Protein AF-A0A6V8KAL8-F1 (afdb_monomer)

Structure (mmCIF, N/CA/C/O backbone):
data_AF-A0A6V8KAL8-F1
#
_entry.id   AF-A0A6V8KAL8-F1
#
loop_
_atom_site.group_PDB
_atom_site.id
_atom_site.type_symbol
_atom_site.label_atom_id
_atom_site.label_alt_id
_atom_site.label_comp_id
_atom_site.label_asym_id
_atom_site.label_entity_id
_atom_site.label_seq_id
_atom_site.pdbx_PDB_ins_code
_atom_site.Cartn_x
_atom_site.Cartn_y
_atom_site.Cartn_z
_atom_site.occupancy
_atom_site.B_iso_or_equiv
_atom_site.auth_seq_id
_atom_site.auth_comp_id
_atom_site.auth_asym_id
_atom_site.auth_atom_id
_atom_site.pdbx_PDB_model_num
ATOM 1 N N . MET A 1 1 ? -7.863 12.632 -24.998 1.00 48.91 1 MET A N 1
ATOM 2 C CA . MET A 1 1 ? -6.462 12.377 -24.597 1.00 48.91 1 MET A CA 1
ATOM 3 C C . MET A 1 1 ? -6.395 11.087 -23.768 1.00 48.91 1 MET A C 1
ATOM 5 O O . MET A 1 1 ? -6.259 11.188 -22.566 1.00 48.91 1 MET A O 1
ATOM 9 N N . ASN A 1 2 ? -6.619 9.898 -24.366 1.00 53.47 2 ASN A N 1
ATOM 10 C CA . ASN A 1 2 ? -6.481 8.571 -23.707 1.00 53.47 2 ASN A CA 1
ATOM 11 C C . ASN A 1 2 ? -6.570 7.396 -24.720 1.00 53.47 2 ASN A C 1
ATOM 13 O O . ASN A 1 2 ? -7.268 6.405 -24.504 1.00 53.47 2 ASN A O 1
ATOM 17 N N . SER A 1 3 ? -5.873 7.502 -25.853 1.00 55.34 3 SER A N 1
ATOM 18 C CA . SER A 1 3 ? -5.847 6.493 -26.930 1.00 55.34 3 SER A CA 1
ATOM 19 C C . SER A 1 3 ? -4.654 5.526 -26.834 1.00 55.34 3 SER A C 1
ATOM 21 O O . SER A 1 3 ? -4.089 5.128 -27.846 1.00 55.34 3 SER A O 1
ATOM 23 N N . VAL A 1 4 ? -4.253 5.144 -25.619 1.00 58.94 4 VAL A N 1
ATOM 24 C CA . VAL A 1 4 ? -3.188 4.155 -25.367 1.00 58.94 4 VAL A CA 1
ATOM 25 C C . VAL A 1 4 ? -3.748 3.090 -24.416 1.00 58.94 4 VAL A C 1
ATOM 27 O O . VAL A 1 4 ? -4.600 3.411 -23.583 1.00 58.94 4 VAL A O 1
ATOM 30 N N . GLY A 1 5 ? -3.347 1.827 -24.603 1.00 67.31 5 GLY A N 1
ATOM 31 C CA . GLY A 1 5 ? -3.865 0.654 -23.885 1.00 67.31 5 GLY A CA 1
ATOM 32 C C . GLY A 1 5 ? -3.824 0.762 -22.349 1.00 67.31 5 GLY A C 1
ATOM 33 O O . GLY A 1 5 ? -3.204 1.673 -21.802 1.00 67.31 5 GLY A O 1
ATOM 34 N N . PRO A 1 6 ? -4.492 -0.159 -21.631 1.00 79.88 6 PRO A N 1
ATOM 35 C CA . PRO A 1 6 ? -4.749 -0.036 -20.191 1.00 79.88 6 PRO A CA 1
ATOM 36 C C . PRO A 1 6 ? -3.492 0.040 -19.309 1.00 79.88 6 PRO A C 1
ATOM 38 O O . PRO A 1 6 ? -3.531 0.654 -18.243 1.00 79.88 6 PRO A O 1
ATOM 41 N N . ALA A 1 7 ? -2.382 -0.539 -19.771 1.00 89.50 7 ALA A N 1
ATOM 42 C CA . ALA A 1 7 ? -1.064 -0.458 -19.157 1.00 89.50 7 ALA A CA 1
ATOM 43 C C . ALA A 1 7 ? -0.018 -0.150 -20.236 1.00 89.50 7 ALA A C 1
ATOM 45 O O . ALA A 1 7 ? -0.059 -0.728 -21.325 1.00 89.50 7 ALA A O 1
ATOM 46 N N . ARG A 1 8 ? 0.937 0.737 -19.940 1.00 91.69 8 ARG A N 1
ATOM 47 C CA . ARG A 1 8 ? 2.046 1.071 -20.850 1.00 91.69 8 ARG A CA 1
ATOM 48 C C . ARG A 1 8 ? 3.393 0.984 -20.147 1.00 91.69 8 ARG A C 1
ATOM 50 O O . ARG A 1 8 ? 3.479 1.295 -18.963 1.00 91.69 8 ARG A O 1
ATOM 57 N N . ARG A 1 9 ? 4.447 0.613 -20.876 1.00 92.31 9 ARG A N 1
ATOM 58 C CA . ARG A 1 9 ? 5.820 0.713 -20.362 1.00 92.31 9 ARG A CA 1
ATOM 59 C C . ARG A 1 9 ? 6.285 2.170 -20.374 1.00 92.31 9 ARG A C 1
ATOM 61 O O . ARG A 1 9 ? 5.995 2.905 -21.315 1.00 92.31 9 ARG A O 1
ATOM 68 N N . THR A 1 10 ? 6.991 2.572 -19.327 1.00 92.00 10 THR A N 1
ATOM 69 C CA . THR A 1 10 ? 7.647 3.880 -19.173 1.00 92.00 10 THR A CA 1
ATOM 70 C C . THR A 1 10 ? 8.900 3.714 -18.308 1.00 92.00 10 THR A C 1
ATOM 72 O O . THR A 1 10 ? 9.178 2.608 -17.850 1.00 92.00 10 THR A O 1
ATOM 75 N N . ALA A 1 11 ? 9.656 4.786 -18.084 1.00 90.81 11 ALA A N 1
ATOM 76 C CA . ALA A 1 11 ? 10.788 4.803 -17.161 1.00 90.81 11 ALA A CA 1
ATOM 77 C C . ALA A 1 11 ? 10.527 5.733 -15.965 1.00 90.81 11 ALA A C 1
ATOM 79 O O . ALA A 1 11 ? 9.810 6.731 -16.098 1.00 90.81 11 ALA A O 1
ATOM 80 N N . LEU A 1 12 ? 11.099 5.394 -14.809 1.00 87.38 12 LEU A N 1
ATOM 81 C CA . LEU A 1 12 ? 11.241 6.291 -13.658 1.00 87.38 12 LEU A CA 1
ATOM 82 C C . LEU A 1 12 ? 12.351 7.335 -13.911 1.00 87.38 12 LEU A C 1
ATOM 84 O O . LEU A 1 12 ? 13.096 7.204 -14.884 1.00 87.38 12 LEU A O 1
ATOM 88 N N . PRO A 1 13 ? 12.496 8.375 -13.061 1.00 87.50 13 PRO A N 1
ATOM 89 C CA . PRO A 1 13 ? 13.546 9.389 -13.229 1.00 87.50 13 PRO A CA 1
ATOM 90 C C . PRO A 1 13 ? 14.977 8.834 -13.238 1.00 87.50 13 PRO A C 1
ATOM 92 O O . PRO A 1 13 ? 15.863 9.444 -13.827 1.00 87.50 13 PRO A O 1
ATOM 95 N N . ASP A 1 14 ? 15.198 7.679 -12.609 1.00 85.25 14 ASP A N 1
ATOM 96 C CA . ASP A 1 14 ? 16.472 6.952 -12.596 1.00 85.25 14 ASP A CA 1
ATOM 97 C C . ASP A 1 14 ? 16.679 6.044 -13.828 1.00 85.25 14 ASP A C 1
ATOM 99 O O . ASP A 1 14 ? 17.686 5.347 -13.925 1.00 85.25 14 ASP A O 1
ATOM 103 N N . GLY A 1 15 ? 15.735 6.041 -14.776 1.00 87.88 15 GLY A N 1
ATOM 104 C CA . GLY A 1 15 ? 15.774 5.235 -15.995 1.00 87.88 15 GLY A CA 1
ATOM 105 C C . GLY A 1 15 ? 15.245 3.807 -15.841 1.00 87.88 15 GLY A C 1
ATOM 106 O O . GLY A 1 15 ? 15.142 3.095 -16.842 1.00 87.88 15 GLY A O 1
ATOM 107 N N . SER A 1 16 ? 14.872 3.372 -14.633 1.00 86.69 16 SER A N 1
ATOM 108 C CA . SER A 1 16 ? 14.363 2.014 -14.419 1.00 86.69 16 SER A CA 1
ATOM 109 C C . SER A 1 16 ? 13.004 1.796 -15.114 1.00 86.69 16 SER A C 1
ATOM 111 O O . SER A 1 16 ? 12.124 2.665 -15.057 1.00 86.69 16 SER A O 1
ATOM 113 N N . PRO A 1 17 ? 12.803 0.660 -15.813 1.00 89.12 17 PRO A N 1
ATOM 114 C CA . PRO A 1 17 ? 11.578 0.412 -16.564 1.00 89.12 17 PRO A CA 1
ATOM 115 C C . PRO A 1 17 ? 10.422 0.022 -15.637 1.00 89.12 17 PRO A C 1
ATOM 117 O O . PRO A 1 17 ? 10.540 -0.898 -14.831 1.00 89.12 17 PRO A O 1
ATOM 120 N N . VAL A 1 18 ? 9.262 0.656 -15.816 1.00 91.25 18 VAL A N 1
ATOM 121 C CA . VAL A 1 18 ? 8.038 0.387 -15.047 1.00 91.25 18 VAL A CA 1
ATOM 122 C C . VAL A 1 18 ? 6.804 0.295 -15.941 1.00 91.25 18 VAL A C 1
ATOM 124 O O . VAL A 1 18 ? 6.774 0.786 -17.073 1.00 91.25 18 VAL A O 1
ATOM 127 N N . TRP A 1 19 ? 5.753 -0.331 -15.414 1.00 92.12 19 TRP A N 1
ATOM 128 C CA . TRP A 1 19 ? 4.420 -0.307 -16.009 1.00 92.12 19 TRP A CA 1
ATOM 129 C C . TRP A 1 19 ? 3.588 0.816 -15.394 1.00 92.12 19 TRP A C 1
ATOM 131 O O . TRP A 1 19 ? 3.523 0.955 -14.176 1.00 92.12 19 TRP A O 1
ATOM 141 N N . LEU A 1 20 ? 2.918 1.596 -16.240 1.00 93.12 20 LEU A N 1
ATOM 142 C CA . LEU A 1 20 ? 2.003 2.656 -15.839 1.00 93.12 20 LEU A CA 1
ATOM 143 C C . LEU A 1 20 ? 0.573 2.298 -16.244 1.00 93.12 20 LEU A C 1
ATOM 145 O O . LEU A 1 20 ? 0.263 2.184 -17.432 1.00 93.12 20 LEU A O 1
ATOM 149 N N . VAL A 1 21 ? -0.283 2.156 -15.234 1.00 93.81 21 VAL A N 1
ATOM 150 C CA . VAL A 1 21 ? -1.716 1.857 -15.347 1.00 93.81 21 VAL A CA 1
ATOM 151 C C . VAL A 1 21 ? -2.495 3.087 -14.890 1.00 93.81 21 VAL A C 1
ATOM 153 O O . VAL A 1 21 ? -2.262 3.589 -13.795 1.00 93.81 21 VAL A O 1
ATOM 156 N N . THR A 1 22 ? -3.396 3.605 -15.727 1.00 93.06 22 THR A N 1
ATOM 157 C CA . THR A 1 22 ? -4.112 4.868 -15.440 1.00 93.06 22 THR A CA 1
ATOM 158 C C . THR A 1 22 ? -5.630 4.754 -15.505 1.00 93.06 22 THR A C 1
ATOM 160 O O . THR A 1 22 ? -6.331 5.702 -15.156 1.00 93.06 22 THR A O 1
ATOM 163 N N . ARG A 1 23 ? -6.164 3.619 -15.966 1.00 91.25 23 ARG A N 1
ATOM 164 C CA . ARG A 1 23 ? -7.609 3.392 -16.058 1.00 91.25 23 ARG A CA 1
ATOM 165 C C . ARG A 1 23 ? -8.132 2.750 -14.774 1.00 91.25 23 ARG A C 1
ATOM 167 O O . ARG A 1 23 ? -7.507 1.847 -14.228 1.00 91.25 23 ARG A O 1
ATOM 174 N N . TYR A 1 24 ? -9.277 3.234 -14.288 1.00 93.19 24 TYR A N 1
ATOM 175 C CA . TYR A 1 24 ? -9.822 2.856 -12.979 1.00 93.19 24 TYR A CA 1
ATOM 176 C C . TYR A 1 24 ? -10.029 1.346 -12.822 1.00 93.19 24 TYR A C 1
ATOM 178 O O . TYR A 1 24 ? -9.648 0.786 -11.796 1.00 93.19 24 TYR A O 1
ATOM 186 N N . ALA A 1 25 ? -10.623 0.691 -13.825 1.00 93.81 25 ALA A N 1
ATOM 187 C CA . ALA A 1 25 ? -10.935 -0.733 -13.747 1.00 93.81 25 ALA A CA 1
ATOM 188 C C . ALA A 1 25 ? -9.658 -1.570 -13.581 1.00 93.81 25 ALA A C 1
ATOM 190 O O . ALA A 1 25 ? -9.603 -2.466 -12.742 1.00 93.81 25 ALA A O 1
ATOM 191 N N . GLU A 1 26 ? -8.609 -1.219 -14.316 1.00 94.50 26 GLU A N 1
ATOM 192 C CA . GLU A 1 26 ? -7.331 -1.917 -14.326 1.00 94.50 26 GLU A CA 1
ATOM 193 C C . GLU A 1 26 ? -6.485 -1.588 -13.097 1.00 94.50 26 GLU A C 1
ATOM 195 O O . GLU A 1 26 ? -5.867 -2.489 -12.539 1.00 94.50 26 GLU A O 1
ATOM 200 N N . VAL A 1 27 ? -6.523 -0.346 -12.600 1.00 95.12 27 VAL A N 1
ATOM 201 C CA . VAL A 1 27 ? -5.917 0.008 -11.305 1.00 95.12 27 VAL A CA 1
ATOM 202 C C . VAL A 1 27 ? -6.584 -0.774 -10.173 1.00 95.12 27 VAL A C 1
ATOM 204 O O . VAL A 1 27 ? -5.895 -1.374 -9.353 1.00 95.12 27 VAL A O 1
ATOM 207 N N . ARG A 1 28 ? -7.922 -0.814 -10.134 1.00 96.00 28 ARG A N 1
ATOM 208 C CA . ARG A 1 28 ? -8.667 -1.551 -9.105 1.00 96.00 28 ARG A CA 1
ATOM 209 C C . ARG A 1 28 ? -8.362 -3.048 -9.154 1.00 96.00 28 ARG A C 1
ATOM 211 O O . ARG A 1 28 ? -8.184 -3.650 -8.100 1.00 96.00 28 ARG A O 1
ATOM 218 N N . ALA A 1 29 ? -8.316 -3.634 -10.351 1.00 95.56 29 ALA A N 1
ATOM 219 C CA . ALA A 1 29 ? -7.983 -5.043 -10.530 1.00 95.56 29 ALA A CA 1
ATOM 220 C C . ALA A 1 29 ? -6.547 -5.342 -10.078 1.00 95.56 29 ALA A C 1
ATOM 222 O O . ALA A 1 29 ? -6.344 -6.277 -9.313 1.00 95.56 29 ALA A O 1
ATOM 223 N N . ALA A 1 30 ? -5.577 -4.516 -10.481 1.00 94.56 30 ALA A N 1
ATOM 224 C CA . ALA A 1 30 ? -4.179 -4.673 -10.089 1.00 94.56 30 ALA A CA 1
ATOM 225 C C . ALA A 1 30 ? -3.991 -4.575 -8.566 1.00 94.56 30 ALA A C 1
ATOM 227 O O . ALA A 1 30 ? -3.366 -5.443 -7.971 1.00 94.56 30 ALA A O 1
ATOM 228 N N . LEU A 1 31 ? -4.589 -3.575 -7.911 1.00 94.69 31 LEU A N 1
ATOM 229 C CA . LEU A 1 31 ? -4.476 -3.396 -6.455 1.00 94.69 31 LEU A CA 1
ATOM 230 C C . LEU A 1 31 ? -5.124 -4.524 -5.632 1.00 94.69 31 LEU A C 1
ATOM 232 O O . LEU A 1 31 ? -4.867 -4.622 -4.434 1.00 94.69 31 LEU A O 1
ATOM 236 N N . ALA A 1 32 ? -5.981 -5.344 -6.243 1.00 95.31 32 ALA A N 1
ATOM 237 C CA . ALA A 1 32 ? -6.617 -6.493 -5.604 1.00 95.31 32 ALA A CA 1
ATOM 238 C C . ALA A 1 32 ? -5.963 -7.837 -5.981 1.00 95.31 32 ALA A C 1
ATOM 240 O O . ALA A 1 32 ? -6.357 -8.870 -5.439 1.00 95.31 32 ALA A O 1
ATOM 241 N N . ASP A 1 33 ? -5.008 -7.846 -6.915 1.00 95.44 33 ASP A N 1
ATOM 242 C CA . ASP A 1 33 ? -4.395 -9.066 -7.436 1.00 95.44 33 ASP A CA 1
ATOM 243 C C . ASP A 1 33 ? -3.261 -9.544 -6.508 1.00 95.44 33 ASP A C 1
ATOM 245 O O . ASP A 1 33 ? -2.248 -8.854 -6.386 1.00 95.44 33 ASP A O 1
ATOM 249 N N . PRO A 1 34 ? -3.367 -10.735 -5.884 1.00 93.75 34 PRO A N 1
ATOM 250 C CA . PRO A 1 34 ? -2.348 -11.243 -4.963 1.00 93.75 34 PRO A CA 1
ATOM 251 C C . PRO A 1 34 ? -1.020 -11.598 -5.648 1.00 93.75 34 PRO A C 1
ATOM 253 O O . PRO A 1 34 ? -0.053 -11.924 -4.965 1.00 93.75 34 PRO A O 1
ATOM 256 N N . ARG A 1 35 ? -0.955 -11.568 -6.987 1.00 94.50 35 ARG A N 1
ATOM 257 C CA . ARG A 1 35 ? 0.290 -11.760 -7.743 1.00 94.50 35 ARG A CA 1
ATOM 258 C C . ARG A 1 35 ? 1.169 -10.508 -7.757 1.00 94.50 35 ARG A C 1
ATOM 260 O O . ARG A 1 35 ? 2.331 -10.608 -8.144 1.00 94.50 35 ARG A O 1
ATOM 267 N N . LEU A 1 36 ? 0.630 -9.342 -7.391 1.00 93.69 36 LEU A N 1
ATOM 268 C CA . LEU A 1 36 ? 1.389 -8.098 -7.288 1.00 93.69 36 LEU A CA 1
ATOM 269 C C . LEU A 1 36 ? 1.801 -7.859 -5.833 1.00 93.69 36 LEU A C 1
ATOM 271 O O . LEU A 1 36 ? 0.959 -7.723 -4.950 1.00 93.69 36 LEU A O 1
ATOM 275 N N . SER A 1 37 ? 3.112 -7.810 -5.611 1.00 93.75 37 SER A N 1
ATOM 276 C CA . SER A 1 37 ? 3.733 -7.648 -4.295 1.00 93.75 37 SER A CA 1
ATOM 277 C C . SER A 1 37 ? 3.890 -6.178 -3.917 1.00 93.75 37 SER A C 1
ATOM 279 O O . SER A 1 37 ? 4.292 -5.357 -4.747 1.00 93.75 37 SER A O 1
ATOM 281 N N . LEU A 1 38 ? 3.649 -5.866 -2.645 1.00 91.50 38 LEU A N 1
ATOM 282 C CA . LEU A 1 38 ? 3.996 -4.585 -2.021 1.00 91.50 38 LEU A CA 1
ATOM 283 C C . LEU A 1 38 ? 5.323 -4.651 -1.254 1.00 91.50 38 LEU A C 1
ATOM 285 O O . LEU A 1 38 ? 5.878 -3.619 -0.877 1.00 91.50 38 LEU A O 1
ATOM 289 N N . ASP A 1 39 ? 5.859 -5.850 -1.043 1.00 91.44 39 ASP A N 1
ATOM 290 C CA . ASP A 1 39 ? 7.182 -6.034 -0.470 1.00 91.44 39 ASP A CA 1
ATOM 291 C C . ASP A 1 39 ? 8.275 -5.696 -1.494 1.00 91.44 39 ASP A C 1
ATOM 293 O O . ASP A 1 39 ? 8.399 -6.327 -2.551 1.00 91.44 39 ASP A O 1
ATOM 297 N N . LYS A 1 40 ? 9.105 -4.701 -1.162 1.00 88.06 40 LYS A N 1
ATOM 298 C CA . LYS A 1 40 ? 10.197 -4.220 -2.021 1.00 88.06 40 LYS A CA 1
ATOM 299 C C . LYS A 1 40 ? 11.224 -5.309 -2.333 1.00 88.06 40 LYS A C 1
ATOM 301 O O . LYS A 1 40 ? 11.886 -5.236 -3.362 1.00 88.06 40 LYS A O 1
ATOM 306 N N . ARG A 1 41 ? 11.351 -6.333 -1.481 1.00 88.19 41 ARG A N 1
ATOM 307 C CA . ARG A 1 41 ? 12.274 -7.464 -1.689 1.00 88.19 41 ARG A CA 1
ATOM 308 C C . ARG A 1 41 ? 11.906 -8.303 -2.911 1.00 88.19 41 ARG A C 1
ATOM 310 O O . ARG A 1 41 ? 12.769 -8.984 -3.453 1.00 88.19 41 ARG A O 1
ATOM 317 N N . HIS A 1 42 ? 10.647 -8.248 -3.342 1.00 90.69 42 HIS A N 1
ATOM 318 C CA . HIS A 1 42 ? 10.165 -8.927 -4.544 1.00 90.69 42 HIS A CA 1
ATOM 319 C C . HIS A 1 42 ? 10.208 -8.033 -5.794 1.00 90.69 42 HIS A C 1
ATOM 321 O O . HIS A 1 42 ? 9.876 -8.492 -6.888 1.00 90.69 42 HIS A O 1
ATOM 327 N N . ALA A 1 43 ? 10.594 -6.761 -5.663 1.00 87.31 43 ALA A N 1
ATOM 328 C CA . ALA A 1 43 ? 10.660 -5.846 -6.791 1.00 87.31 43 ALA A CA 1
ATOM 329 C C . ALA A 1 43 ? 11.915 -6.089 -7.643 1.00 87.31 43 ALA A C 1
ATOM 331 O O . ALA A 1 43 ? 13.017 -6.301 -7.139 1.00 87.31 43 ALA A O 1
ATOM 332 N N . THR A 1 44 ? 11.759 -5.997 -8.963 1.00 83.38 44 THR A N 1
ATOM 333 C CA . THR A 1 44 ? 12.868 -6.074 -9.922 1.00 83.38 44 THR A CA 1
ATOM 334 C C . THR A 1 44 ? 13.196 -4.685 -10.453 1.00 83.38 44 THR A C 1
ATOM 336 O O . THR A 1 44 ? 12.359 -4.069 -11.110 1.00 83.38 44 THR A O 1
ATOM 339 N N . GLY A 1 45 ? 14.414 -4.198 -10.209 1.00 78.19 45 GLY A N 1
ATOM 340 C CA . GLY A 1 45 ? 14.890 -2.927 -10.772 1.00 78.19 45 GLY A CA 1
ATOM 341 C C . GLY A 1 45 ? 14.335 -1.665 -10.102 1.00 78.19 45 GLY A C 1
ATOM 342 O O . GLY A 1 45 ? 14.600 -0.572 -10.586 1.00 78.19 45 GLY A O 1
ATOM 343 N N . TRP A 1 46 ? 13.610 -1.802 -8.989 1.00 79.75 46 TRP A N 1
ATOM 344 C CA . TRP A 1 46 ? 13.154 -0.692 -8.155 1.00 79.75 46 TRP A CA 1
ATOM 345 C C . TRP A 1 46 ? 13.505 -0.974 -6.693 1.00 79.75 46 TRP A C 1
ATOM 347 O O . TRP A 1 46 ? 13.046 -1.961 -6.127 1.00 79.75 46 TRP A O 1
ATOM 357 N N . ALA A 1 47 ? 14.316 -0.107 -6.083 1.00 76.12 47 ALA A N 1
ATOM 358 C CA . ALA A 1 47 ? 14.682 -0.203 -4.664 1.00 76.12 47 ALA A CA 1
ATOM 359 C C . ALA A 1 47 ? 13.730 0.589 -3.745 1.00 76.12 47 ALA A C 1
ATOM 361 O O . ALA A 1 47 ? 13.784 0.472 -2.520 1.00 76.12 47 ALA A O 1
ATOM 362 N N . GLY A 1 48 ? 12.849 1.401 -4.335 1.00 77.56 48 GLY A N 1
ATOM 363 C CA . GLY A 1 48 ? 11.976 2.316 -3.614 1.00 77.56 48 GLY A CA 1
AT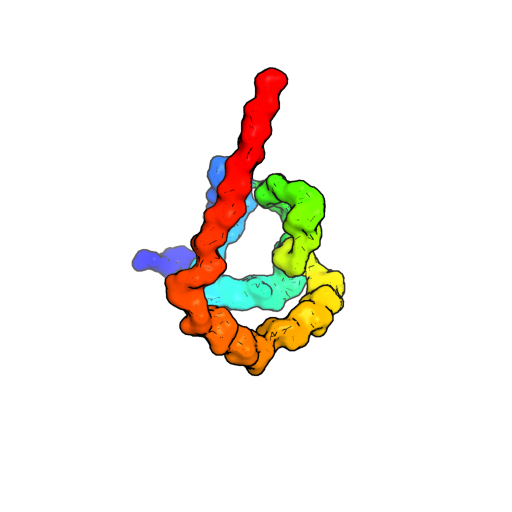OM 364 C C . GLY A 1 48 ? 12.710 3.398 -2.845 1.00 77.56 48 GLY A C 1
ATOM 365 O O . GLY A 1 48 ? 13.887 3.673 -3.062 1.00 77.56 48 GLY A O 1
ATOM 366 N N . PHE A 1 49 ? 11.975 4.061 -1.957 1.00 79.19 49 PHE A N 1
ATOM 367 C CA . PHE A 1 49 ? 12.581 5.014 -1.040 1.00 79.19 49 PHE A CA 1
ATOM 368 C C . PHE A 1 49 ? 13.394 4.267 0.016 1.00 79.19 49 PHE A C 1
ATOM 370 O O . PHE A 1 49 ? 12.879 3.338 0.650 1.00 79.19 49 PHE A O 1
ATOM 377 N N . THR A 1 50 ? 14.631 4.711 0.232 1.00 81.88 50 THR A N 1
ATOM 378 C CA . THR A 1 50 ? 15.481 4.243 1.328 1.00 81.88 50 THR A CA 1
ATOM 379 C C . THR A 1 50 ? 14.959 4.819 2.639 1.00 81.88 50 THR A C 1
ATOM 381 O O . THR A 1 50 ? 15.189 5.986 2.957 1.00 81.88 50 THR A O 1
ATOM 384 N N . LEU A 1 51 ? 14.226 4.004 3.393 1.00 84.50 51 LEU A N 1
ATOM 385 C CA . LEU A 1 51 ? 13.755 4.331 4.735 1.00 84.50 51 LEU A CA 1
ATOM 386 C C . LEU A 1 51 ? 14.566 3.544 5.775 1.00 84.50 51 LEU A C 1
ATOM 388 O O . LEU A 1 51 ? 15.006 2.429 5.487 1.00 84.50 51 LEU A O 1
ATOM 392 N N . PRO A 1 52 ? 14.747 4.075 6.999 1.00 89.94 52 PRO A N 1
ATOM 393 C CA . PRO A 1 52 ? 15.229 3.274 8.118 1.00 89.94 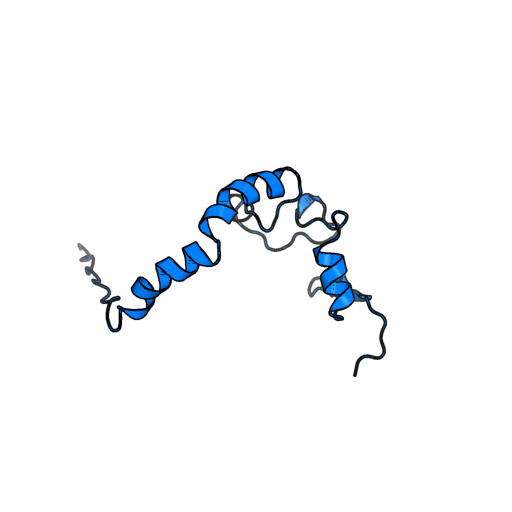52 PRO A CA 1
ATOM 394 C C . PRO A 1 52 ? 14.389 1.992 8.267 1.00 89.94 52 PRO A C 1
ATOM 396 O O . PRO A 1 52 ? 13.163 2.077 8.145 1.00 89.94 52 PRO A O 1
ATOM 399 N N . PRO A 1 53 ? 14.985 0.828 8.596 1.00 86.94 53 PRO A N 1
ATOM 400 C CA . PRO A 1 53 ? 14.263 -0.449 8.637 1.00 86.94 53 PRO A CA 1
ATOM 401 C C . PRO A 1 53 ? 12.988 -0.432 9.491 1.00 86.94 53 PRO A C 1
ATOM 403 O O . PRO A 1 53 ? 11.983 -1.033 9.126 1.00 86.94 53 PRO A O 1
ATOM 406 N N . ALA A 1 54 ? 12.999 0.312 10.601 1.00 87.69 54 ALA A N 1
ATOM 407 C CA . ALA A 1 54 ? 11.841 0.455 11.482 1.00 87.69 54 ALA A CA 1
ATOM 408 C C . ALA A 1 54 ? 10.650 1.180 10.827 1.00 87.69 54 ALA A C 1
ATOM 410 O O . ALA A 1 54 ? 9.506 0.896 11.167 1.00 87.69 54 ALA A O 1
ATOM 411 N N . LEU A 1 55 ? 10.903 2.109 9.899 1.00 88.25 55 LEU A N 1
ATOM 412 C CA . LEU A 1 55 ? 9.851 2.812 9.159 1.00 88.25 55 LEU A CA 1
ATOM 413 C C . LEU A 1 55 ? 9.396 2.023 7.929 1.00 88.25 55 LEU A C 1
ATOM 415 O O . LEU A 1 55 ? 8.244 2.146 7.513 1.00 88.25 55 LEU A O 1
ATOM 419 N N . ASP A 1 56 ? 10.274 1.195 7.362 1.00 87.69 56 ASP A N 1
ATOM 420 C CA . ASP A 1 56 ? 9.937 0.366 6.204 1.00 87.69 56 ASP A CA 1
ATOM 421 C C . ASP A 1 56 ? 9.113 -0.876 6.584 1.00 87.69 56 ASP A C 1
ATOM 423 O O . ASP A 1 56 ? 8.304 -1.347 5.786 1.00 87.69 56 ASP A O 1
ATOM 427 N N . ALA A 1 57 ? 9.250 -1.351 7.827 1.00 87.44 57 ALA A N 1
ATOM 428 C CA . ALA A 1 57 ? 8.489 -2.457 8.403 1.00 87.44 57 ALA A CA 1
ATOM 429 C C . ALA A 1 57 ? 7.057 -2.040 8.801 1.00 87.44 57 ALA A C 1
ATOM 431 O O . ALA A 1 57 ? 6.716 -1.954 9.981 1.00 87.44 57 ALA A O 1
ATOM 432 N N . ASN A 1 58 ? 6.201 -1.780 7.812 1.00 91.19 58 ASN A N 1
ATOM 433 C CA . ASN A 1 58 ? 4.8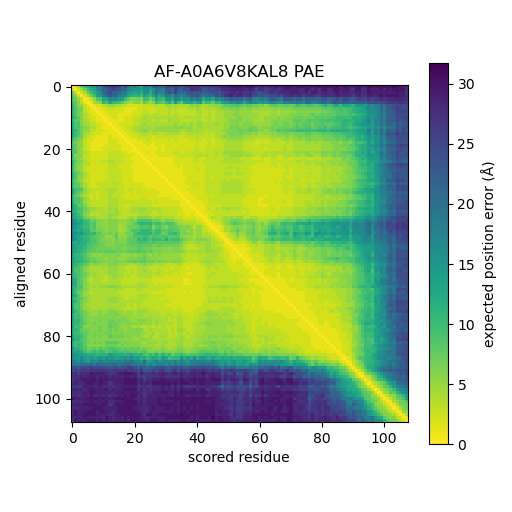17 -1.353 8.026 1.00 91.19 58 ASN A CA 1
ATOM 434 C C . ASN A 1 58 ? 3.810 -2.137 7.158 1.00 91.19 58 ASN A C 1
ATOM 436 O O . ASN A 1 58 ? 4.182 -2.872 6.246 1.00 91.19 58 ASN A O 1
ATOM 440 N N . LEU A 1 59 ? 2.515 -1.967 7.452 1.00 93.88 59 LEU A N 1
ATOM 441 C CA . LEU A 1 59 ? 1.411 -2.658 6.768 1.00 93.88 59 LEU A CA 1
ATOM 442 C C . LEU A 1 59 ? 1.331 -2.389 5.254 1.00 93.88 59 LEU A C 1
ATOM 444 O O . LEU A 1 59 ? 0.733 -3.190 4.549 1.00 93.88 59 LEU A O 1
ATOM 448 N N . LEU A 1 60 ? 1.884 -1.282 4.754 1.00 91.81 60 LEU A N 1
ATOM 449 C CA . LEU A 1 60 ? 1.819 -0.905 3.337 1.00 91.81 60 LEU A CA 1
ATOM 450 C C . LEU A 1 60 ? 2.910 -1.568 2.486 1.00 91.81 60 LEU A C 1
ATOM 452 O O . LEU A 1 60 ? 2.773 -1.587 1.270 1.00 91.81 60 LEU A O 1
ATOM 456 N N . ASN A 1 61 ? 3.959 -2.112 3.110 1.00 92.00 61 ASN A N 1
ATOM 457 C CA . ASN A 1 61 ? 5.115 -2.723 2.439 1.00 92.00 61 ASN A CA 1
ATOM 458 C C . ASN A 1 61 ? 5.186 -4.243 2.681 1.00 92.00 61 ASN A C 1
ATOM 460 O O . ASN A 1 61 ? 6.270 -4.818 2.780 1.00 92.00 61 ASN A O 1
ATOM 464 N N . MET A 1 62 ? 4.038 -4.890 2.884 1.00 93.56 62 MET A N 1
ATOM 465 C CA . MET A 1 62 ? 3.959 -6.275 3.342 1.00 93.56 62 MET A CA 1
ATOM 466 C C . MET A 1 62 ? 2.928 -7.059 2.535 1.00 93.56 62 MET A C 1
ATOM 468 O O . MET A 1 62 ? 1.831 -6.565 2.279 1.00 93.56 62 MET A O 1
ATOM 472 N N . ASP A 1 63 ? 3.252 -8.313 2.228 1.00 94.62 63 ASP A N 1
ATOM 473 C CA . ASP A 1 63 ? 2.355 -9.239 1.538 1.00 94.62 63 ASP A CA 1
ATOM 474 C C . ASP A 1 63 ? 1.648 -10.203 2.516 1.00 94.62 63 ASP A C 1
ATOM 476 O O . ASP A 1 63 ? 2.031 -10.340 3.689 1.00 94.62 63 ASP A O 1
ATOM 480 N N . PRO A 1 64 ? 0.581 -10.896 2.078 1.00 94.69 64 PRO A N 1
ATOM 481 C CA . PRO A 1 64 ? 0.062 -12.059 2.789 1.00 94.69 64 PRO A CA 1
ATOM 482 C C . PRO A 1 64 ? 1.130 -13.162 2.964 1.00 94.69 64 PRO A C 1
ATOM 484 O O . PRO A 1 64 ? 1.951 -13.356 2.071 1.00 94.69 64 PRO A O 1
ATOM 487 N N . PRO A 1 65 ? 1.092 -13.945 4.064 1.00 95.00 65 PRO A N 1
ATOM 488 C CA . PRO A 1 65 ? 0.079 -13.948 5.128 1.00 95.00 65 PRO A CA 1
ATOM 489 C C . PRO A 1 65 ? 0.295 -12.908 6.242 1.00 95.00 65 PRO A C 1
ATOM 491 O O . PRO A 1 65 ? -0.621 -12.669 7.035 1.00 95.00 65 PRO A O 1
ATOM 494 N N . GLN A 1 66 ? 1.476 -12.291 6.336 1.00 94.88 66 GLN A N 1
ATOM 495 C CA . GLN A 1 66 ? 1.820 -11.382 7.432 1.00 94.88 66 GLN A CA 1
ATOM 496 C C . GLN A 1 66 ? 0.940 -10.125 7.405 1.00 94.88 66 GLN A C 1
ATOM 498 O O . GLN A 1 66 ? 0.388 -9.754 8.445 1.00 94.88 66 GLN A O 1
ATOM 503 N N . HIS A 1 67 ? 0.718 -9.540 6.221 1.00 95.69 67 HIS A N 1
ATOM 504 C CA . HIS A 1 67 ? -0.175 -8.390 6.057 1.00 95.69 67 HIS A CA 1
ATOM 505 C C . HIS A 1 67 ? -1.584 -8.707 6.564 1.00 95.69 67 HIS A C 1
ATOM 507 O O . HIS A 1 67 ? -2.137 -7.960 7.371 1.00 95.69 67 HIS A O 1
ATOM 513 N N . THR A 1 68 ? -2.144 -9.853 6.163 1.00 95.38 68 THR A N 1
ATOM 514 C CA . THR A 1 68 ? -3.492 -10.275 6.566 1.00 95.38 68 THR A CA 1
ATOM 515 C C . THR A 1 68 ? -3.606 -10.420 8.084 1.00 95.38 68 THR A C 1
ATOM 517 O O . THR A 1 68 ? -4.574 -9.939 8.673 1.00 95.38 68 THR A O 1
ATOM 520 N N . ARG A 1 69 ? -2.593 -11.012 8.732 1.00 96.25 69 ARG A N 1
ATOM 521 C CA . ARG A 1 69 ? -2.551 -11.204 10.189 1.00 96.25 69 ARG A CA 1
ATOM 522 C C . ARG A 1 69 ? -2.492 -9.887 10.961 1.00 96.25 69 ARG A C 1
ATOM 524 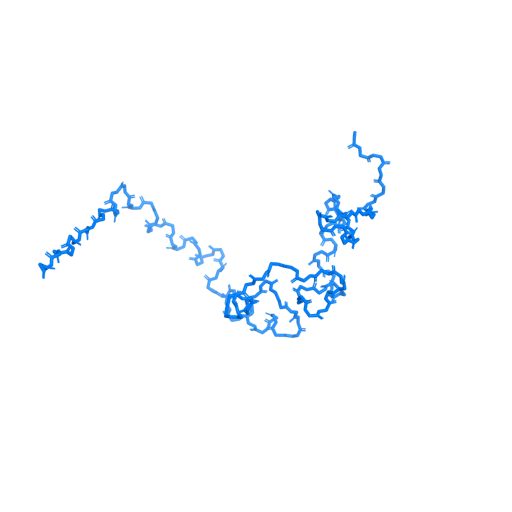O O . ARG A 1 69 ? -3.199 -9.724 11.950 1.00 96.25 69 ARG A O 1
ATOM 531 N N . ILE A 1 70 ? -1.636 -8.950 10.557 1.00 95.75 70 ILE A N 1
ATOM 532 C CA . ILE A 1 70 ? -1.514 -7.668 11.269 1.00 95.75 70 ILE A CA 1
ATOM 533 C C . ILE A 1 70 ? -2.752 -6.808 10.997 1.00 95.75 70 ILE A C 1
ATOM 535 O O . ILE A 1 70 ? -3.322 -6.218 11.917 1.00 95.75 70 ILE A O 1
ATOM 539 N N . ARG A 1 71 ? -3.230 -6.790 9.747 1.00 96.25 71 ARG A N 1
ATOM 540 C CA . ARG A 1 71 ? -4.424 -6.040 9.355 1.00 96.25 71 ARG A CA 1
ATOM 541 C C . ARG A 1 71 ? -5.660 -6.499 10.120 1.00 96.25 71 ARG A C 1
ATOM 543 O O . ARG A 1 71 ? -6.449 -5.638 10.505 1.00 96.25 71 ARG A O 1
ATOM 550 N N . SER A 1 72 ? -5.837 -7.798 10.377 1.00 95.88 72 SER A N 1
ATOM 551 C CA . SER A 1 72 ? -6.995 -8.289 11.140 1.00 95.88 72 SER A CA 1
ATOM 552 C C . SER A 1 72 ? -7.025 -7.770 12.578 1.00 95.88 72 SER A C 1
ATOM 554 O O . SER A 1 72 ? -8.106 -7.545 13.113 1.00 95.88 72 SER A O 1
ATOM 556 N N . LEU A 1 73 ? -5.858 -7.536 13.187 1.00 95.44 73 LEU A N 1
ATOM 557 C CA . LEU A 1 73 ? -5.754 -6.965 14.532 1.00 95.44 73 LEU A CA 1
ATOM 558 C C . LEU A 1 73 ? -6.029 -5.457 14.513 1.00 95.44 73 LEU A C 1
ATOM 560 O O . LEU A 1 73 ? -6.846 -4.956 15.279 1.00 95.44 73 LEU A O 1
ATOM 564 N N . VAL A 1 74 ? -5.379 -4.728 13.602 1.00 95.56 74 VAL A N 1
ATOM 565 C CA . VAL A 1 74 ? -5.436 -3.258 13.577 1.00 95.56 74 VAL A CA 1
ATOM 566 C C . VAL A 1 74 ? -6.777 -2.737 13.048 1.00 95.56 74 VAL A C 1
ATOM 568 O O . VAL A 1 74 ? -7.294 -1.744 13.555 1.00 95.56 74 VAL A O 1
ATOM 571 N N . SER A 1 75 ? -7.392 -3.409 12.068 1.00 95.94 75 SER A N 1
ATOM 572 C CA . SER A 1 75 ? -8.612 -2.909 11.402 1.00 95.94 75 SER A CA 1
ATOM 573 C C . SER A 1 75 ? -9.806 -2.754 12.347 1.00 95.94 75 SER A C 1
ATOM 575 O O . SER A 1 75 ? -10.695 -1.950 12.077 1.00 95.94 75 SER A O 1
ATOM 577 N N . GLN A 1 76 ? -9.826 -3.471 13.474 1.00 94.31 76 GLN A N 1
ATOM 578 C CA . GLN A 1 76 ? -10.885 -3.356 14.481 1.00 94.31 76 GLN A CA 1
ATOM 579 C C . GLN A 1 76 ? -10.943 -1.958 15.120 1.00 94.31 76 GLN A C 1
ATOM 581 O O . GLN A 1 76 ? -12.023 -1.497 15.496 1.00 94.31 76 GLN A O 1
ATOM 586 N N . ALA A 1 77 ? -9.807 -1.257 15.192 1.00 94.44 77 ALA A N 1
ATOM 587 C CA . ALA A 1 77 ? -9.731 0.113 15.695 1.00 94.44 77 ALA A CA 1
ATOM 588 C C . ALA A 1 77 ? -10.186 1.164 14.663 1.00 94.44 77 ALA A C 1
ATOM 590 O O . ALA A 1 77 ? -10.567 2.265 15.045 1.00 94.44 77 ALA A O 1
ATOM 591 N N . PHE A 1 78 ? -10.199 0.821 13.370 1.00 95.44 78 PHE A N 1
ATOM 592 C CA . PHE A 1 78 ? -10.480 1.742 12.258 1.00 95.44 78 PHE A CA 1
ATOM 593 C C . PHE A 1 78 ? -11.834 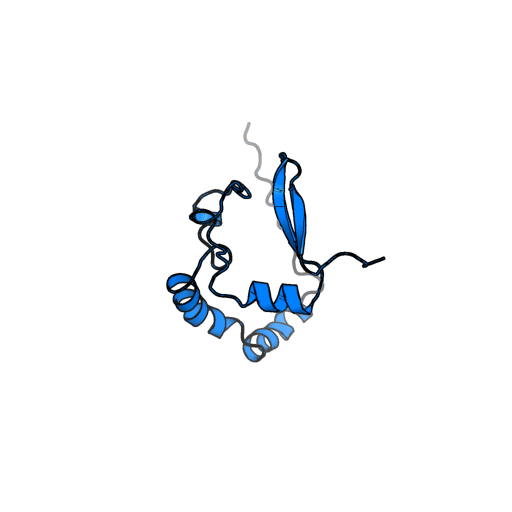1.487 11.582 1.00 95.44 78 PHE A C 1
ATOM 595 O O . PHE A 1 78 ? -12.033 1.805 10.410 1.00 95.44 78 PHE A O 1
ATOM 602 N N . THR A 1 79 ? -12.788 0.895 12.300 1.00 95.69 79 THR A N 1
ATOM 603 C CA . THR A 1 79 ? -14.148 0.732 11.768 1.00 95.69 79 THR A CA 1
ATOM 604 C C . THR A 1 79 ? -14.860 2.089 11.672 1.00 95.69 79 THR A C 1
ATOM 606 O O . THR A 1 79 ? -14.595 2.964 12.501 1.00 95.69 79 THR A O 1
ATOM 609 N N . PRO A 1 80 ? -15.810 2.277 10.731 1.00 95.75 80 PRO A N 1
ATOM 610 C CA . PRO A 1 80 ? -16.543 3.540 10.592 1.00 95.75 80 PRO A CA 1
ATOM 611 C C . PRO A 1 80 ? -17.159 4.032 11.906 1.00 95.75 80 PRO A C 1
ATOM 613 O O . PRO A 1 80 ? -17.063 5.208 12.234 1.00 95.75 80 PRO A O 1
ATOM 616 N N . ARG A 1 81 ? -17.709 3.110 12.709 1.00 95.56 81 ARG A N 1
ATOM 617 C CA . ARG A 1 81 ? -18.251 3.417 14.036 1.00 95.56 81 ARG A CA 1
ATOM 618 C C . ARG A 1 81 ? -17.187 3.974 14.989 1.00 95.56 81 ARG A C 1
ATOM 620 O O . ARG A 1 81 ? -17.432 4.984 15.633 1.00 95.56 81 ARG A O 1
ATOM 627 N N . ARG A 1 82 ? -16.022 3.321 15.091 1.00 94.19 82 ARG A N 1
ATOM 628 C CA . ARG A 1 82 ? -14.927 3.763 15.975 1.00 94.19 82 ARG A CA 1
ATOM 629 C C . ARG A 1 82 ? -14.380 5.123 15.562 1.00 94.19 82 ARG A C 1
ATOM 631 O O . ARG A 1 82 ? -14.073 5.934 16.423 1.00 94.19 82 ARG A O 1
ATOM 638 N N . VAL A 1 83 ? -14.289 5.375 14.257 1.00 93.50 83 VAL A N 1
ATOM 639 C CA . VAL A 1 83 ? -13.868 6.679 13.731 1.00 93.50 83 VAL A CA 1
ATOM 640 C C . VAL A 1 83 ? -14.906 7.761 14.048 1.00 93.50 83 VAL A C 1
ATOM 642 O O . VAL A 1 83 ? -14.527 8.847 14.473 1.00 93.50 83 VAL A O 1
ATOM 645 N N . GLU A 1 84 ? -16.203 7.466 13.925 1.00 93.31 84 GLU A N 1
ATOM 646 C CA . GLU A 1 84 ? -17.276 8.415 14.264 1.00 93.31 84 GLU A CA 1
ATOM 647 C C . GLU A 1 84 ? -17.283 8.787 15.758 1.00 93.31 84 GLU A C 1
ATOM 649 O O . GLU A 1 84 ? -17.495 9.946 16.110 1.00 93.31 84 GLU A O 1
ATOM 654 N N . GLU A 1 85 ? -16.959 7.839 16.644 1.00 92.38 85 GLU A N 1
ATOM 655 C CA . GLU A 1 85 ? -16.802 8.087 18.087 1.00 92.38 85 GLU A CA 1
ATOM 656 C C . GLU A 1 85 ? -15.683 9.111 18.398 1.00 92.38 85 GLU A C 1
ATOM 658 O O . GLU A 1 85 ? -15.739 9.781 19.429 1.00 92.38 85 GLU A O 1
ATOM 663 N N . LEU A 1 86 ? -14.700 9.298 17.503 1.00 89.94 86 LEU A N 1
ATOM 664 C CA . LEU A 1 86 ? -13.631 10.296 17.661 1.00 89.94 86 LEU A CA 1
ATOM 665 C C . LEU A 1 86 ? -14.048 11.712 17.225 1.00 89.94 86 LEU A C 1
ATOM 667 O O . LEU A 1 86 ? -13.386 12.686 17.595 1.00 89.94 86 LEU A O 1
ATOM 671 N N . ARG A 1 87 ? -15.143 11.862 16.465 1.00 87.25 87 ARG A N 1
ATOM 672 C CA . ARG A 1 87 ? -15.579 13.146 15.886 1.00 87.25 87 ARG A CA 1
ATOM 673 C C . ARG A 1 87 ? -15.730 14.283 16.914 1.00 87.25 87 ARG A C 1
ATOM 675 O O . ARG A 1 87 ? -15.237 15.376 16.624 1.00 87.25 87 ARG A O 1
ATOM 682 N N . PRO A 1 88 ? -16.327 14.080 18.108 1.00 86.12 88 PRO A N 1
ATOM 683 C CA . PRO A 1 88 ? -16.486 15.152 19.094 1.00 86.12 88 PRO A CA 1
ATOM 684 C C . PRO A 1 88 ? -15.153 15.757 19.561 1.00 86.12 88 PRO A C 1
ATOM 686 O O . PRO A 1 88 ? -15.065 16.970 19.756 1.00 86.12 88 PRO A O 1
ATOM 689 N N . GLY A 1 89 ? -14.105 14.931 19.683 1.00 75.50 89 GLY A N 1
ATOM 690 C CA . GLY A 1 89 ? -12.772 15.357 20.121 1.00 75.50 89 GLY A CA 1
ATOM 691 C C . GLY A 1 89 ? -12.054 16.266 19.120 1.00 75.50 89 GLY A C 1
ATOM 692 O O . GLY A 1 89 ? -11.292 17.137 19.531 1.00 75.50 89 GLY A O 1
ATOM 693 N N . TYR A 1 90 ? -12.340 16.126 17.821 1.00 70.81 90 TYR A N 1
ATOM 694 C CA . TYR A 1 90 ? -11.781 16.992 16.776 1.00 70.81 90 TYR A CA 1
ATOM 695 C C . TYR A 1 90 ? -12.538 18.317 16.629 1.00 70.81 90 TYR A C 1
ATOM 697 O O . TYR A 1 90 ? -11.928 19.341 16.336 1.00 70.81 90 TYR A O 1
ATOM 705 N N . SER A 1 91 ? -13.855 18.326 16.862 1.00 60.91 91 SER A N 1
ATOM 706 C CA . SER A 1 91 ? -14.673 19.545 16.765 1.00 60.91 91 SER A CA 1
ATOM 707 C C . SER A 1 91 ? -14.522 20.504 17.953 1.00 60.91 91 SER A C 1
ATOM 709 O O . SER A 1 91 ? -14.912 21.663 17.851 1.00 60.91 91 SER A O 1
ATOM 711 N N . ALA A 1 92 ? -13.973 20.042 19.080 1.00 56.84 92 ALA A N 1
ATOM 712 C CA . ALA A 1 92 ? -13.967 20.785 20.341 1.00 56.84 92 ALA A CA 1
ATOM 713 C C . ALA A 1 92 ? -12.724 21.664 20.589 1.00 56.84 92 ALA A C 1
ATOM 715 O O . ALA A 1 92 ? -12.621 22.256 21.662 1.00 56.84 92 ALA A O 1
ATOM 716 N N . SER A 1 93 ? -11.780 21.794 19.649 1.00 56.38 93 SER A N 1
ATOM 717 C CA . SER A 1 93 ? -10.593 22.639 19.861 1.00 56.38 93 SER A CA 1
ATOM 718 C C . SER A 1 93 ? -10.471 23.774 18.839 1.00 56.38 93 SER A C 1
ATOM 720 O O . SER A 1 93 ? -9.830 23.603 17.805 1.00 56.38 93 SER A O 1
ATOM 722 N N . PRO A 1 94 ? -11.015 24.970 19.137 1.00 59.16 94 PRO A N 1
ATOM 723 C CA . PRO A 1 94 ? -10.639 26.190 18.425 1.00 59.16 94 PRO A CA 1
ATOM 724 C C . PRO A 1 94 ? -9.223 26.670 18.803 1.00 59.16 94 PRO A C 1
ATOM 726 O O . PRO A 1 94 ? -8.582 27.365 18.022 1.00 59.16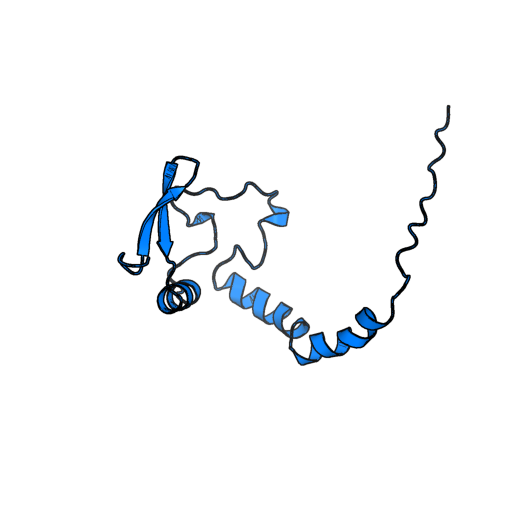 94 PRO A O 1
ATOM 729 N N . THR A 1 95 ? -8.711 26.297 19.987 1.00 61.78 95 THR A N 1
ATOM 730 C CA . THR A 1 95 ? -7.472 26.866 20.553 1.00 61.78 95 THR A CA 1
ATOM 731 C C . THR A 1 95 ? -6.798 25.887 21.526 1.00 61.78 95 THR A C 1
ATOM 733 O O . THR A 1 95 ? -6.817 26.080 22.736 1.00 61.78 95 THR A O 1
ATOM 736 N N . GLY A 1 96 ? -6.233 24.786 21.030 1.00 56.66 96 GLY A N 1
ATOM 737 C CA . GLY A 1 96 ? -5.596 23.763 21.880 1.00 56.66 96 GLY A CA 1
ATOM 738 C C . GLY A 1 96 ? -4.096 23.580 21.689 1.00 56.66 96 GLY A C 1
ATOM 739 O O . GLY A 1 96 ? -3.500 22.771 22.389 1.00 56.66 96 GLY A O 1
ATOM 740 N N . CYS A 1 97 ? -3.471 24.305 20.760 1.00 59.88 97 CYS A N 1
ATOM 741 C CA . CYS A 1 97 ? -2.027 24.245 20.555 1.00 59.88 97 CYS A CA 1
ATOM 742 C C . CYS A 1 97 ? -1.390 25.577 20.967 1.00 59.88 97 CYS A C 1
ATOM 744 O O . CYS A 1 97 ? -0.850 26.309 20.144 1.00 59.88 97 CYS A O 1
ATOM 746 N N . SER A 1 98 ? -1.480 25.933 22.255 1.00 57.91 98 SER A N 1
ATOM 747 C CA . SER A 1 98 ? -0.554 26.925 22.803 1.00 57.91 98 SER A CA 1
ATOM 748 C C . SER A 1 98 ? 0.763 26.202 23.070 1.00 57.91 98 SER A C 1
ATOM 750 O O . SER A 1 98 ? 0.913 25.500 24.073 1.00 57.91 98 SER A O 1
ATOM 752 N N . THR A 1 99 ? 1.714 26.325 22.153 1.00 54.97 99 THR A N 1
ATOM 753 C CA . THR A 1 99 ? 3.067 25.807 22.329 1.00 54.97 99 THR A CA 1
ATOM 754 C C . THR A 1 99 ? 3.672 26.446 23.578 1.00 54.97 99 THR A C 1
ATOM 756 O O . THR A 1 99 ? 4.116 27.594 23.555 1.00 54.97 99 THR A O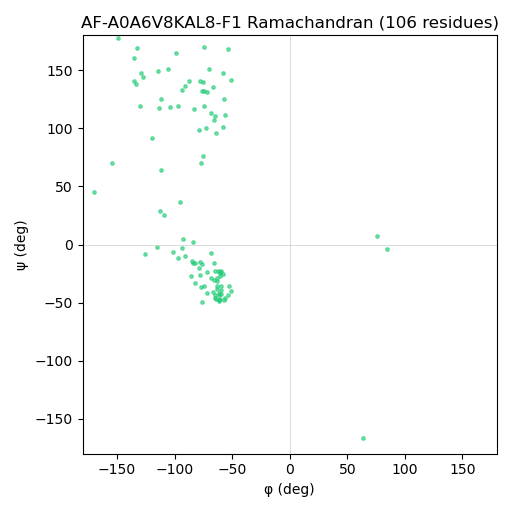 1
ATOM 759 N N . ARG A 1 100 ? 3.703 25.721 24.702 1.00 54.62 100 ARG A N 1
ATOM 760 C CA . ARG A 1 100 ? 4.464 26.132 25.885 1.00 54.62 100 ARG A CA 1
ATOM 761 C C . ARG A 1 100 ? 5.942 25.877 25.602 1.00 54.62 100 ARG A C 1
ATOM 763 O O . ARG A 1 100 ? 6.526 24.910 26.081 1.00 54.62 100 ARG A O 1
ATOM 770 N N . SER A 1 101 ? 6.543 26.746 24.796 1.00 58.56 101 SER A N 1
ATOM 771 C CA . SER A 1 101 ? 7.991 26.814 24.623 1.00 58.56 101 SER A CA 1
ATOM 772 C C . SER A 1 101 ? 8.615 27.215 25.963 1.00 58.56 101 SER A C 1
ATOM 774 O O . SER A 1 101 ? 8.702 28.401 26.286 1.00 58.56 101 SER A O 1
ATOM 776 N N . ARG A 1 102 ? 9.074 26.241 26.761 1.00 55.88 102 ARG A N 1
ATOM 777 C CA . ARG A 1 102 ? 10.108 26.525 27.763 1.00 55.88 102 ARG A CA 1
ATOM 778 C C . ARG A 1 102 ? 11.359 26.918 26.985 1.00 55.88 102 ARG A C 1
ATOM 780 O O . ARG A 1 102 ? 11.957 26.072 26.327 1.00 55.88 102 ARG A O 1
ATOM 787 N N . ARG A 1 103 ? 11.758 28.192 27.062 1.00 52.88 103 ARG A N 1
ATOM 788 C CA . ARG A 1 103 ? 13.133 28.579 26.730 1.00 52.88 103 ARG A CA 1
ATOM 789 C C . ARG A 1 103 ? 14.048 27.746 27.625 1.00 52.88 103 ARG A C 1
ATOM 791 O O . ARG A 1 103 ? 14.054 27.935 28.838 1.00 52.88 103 ARG A O 1
ATOM 798 N N . VAL A 1 104 ? 14.784 26.815 27.031 1.00 60.59 104 VAL A N 1
ATOM 799 C CA . VAL A 1 104 ? 15.969 26.243 27.666 1.00 60.59 104 VAL A CA 1
ATOM 800 C C . VAL A 1 104 ? 16.961 27.395 27.757 1.00 60.59 104 VAL A C 1
ATOM 802 O O . VAL A 1 104 ? 17.445 27.889 26.738 1.00 60.59 104 VAL A O 1
ATOM 805 N N . GLY A 1 105 ? 17.161 27.906 28.972 1.00 47.66 105 GLY A N 1
ATOM 806 C CA . GLY A 1 105 ? 18.197 28.890 29.245 1.00 47.66 105 GLY A CA 1
ATOM 807 C C . GLY A 1 105 ? 19.544 28.308 28.832 1.00 47.66 105 GLY A C 1
ATOM 808 O O . GLY A 1 105 ? 19.900 27.210 29.252 1.00 47.66 105 GLY A O 1
ATOM 809 N N . ARG A 1 106 ? 20.268 29.027 27.973 1.00 50.66 106 ARG A N 1
ATOM 810 C CA . ARG A 1 106 ? 21.689 28.776 27.746 1.00 50.66 106 ARG A CA 1
ATOM 811 C C . ARG A 1 106 ? 22.420 29.163 29.026 1.00 50.66 106 ARG A C 1
ATOM 813 O O . ARG A 1 106 ? 22.430 30.341 29.377 1.00 50.66 106 ARG A O 1
ATOM 820 N N . SER A 1 107 ? 22.993 28.181 29.710 1.00 52.50 107 SER A N 1
ATOM 821 C CA . SER A 1 107 ? 24.075 28.435 30.654 1.00 52.50 107 SER A CA 1
ATOM 822 C C . SER A 1 107 ? 25.347 28.729 29.861 1.00 52.50 107 SER A C 1
ATOM 824 O O . SER A 1 107 ? 25.633 28.057 28.870 1.00 52.50 107 SER A O 1
ATOM 826 N N . THR A 1 108 ? 25.989 29.808 30.299 1.00 51.41 108 THR A N 1
ATOM 827 C CA . THR A 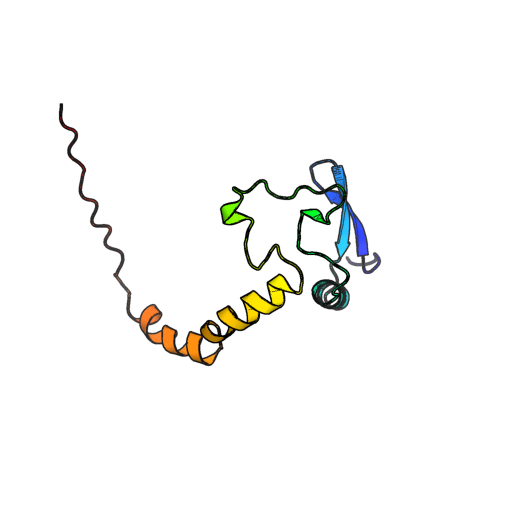1 108 ? 27.331 30.324 29.991 1.00 51.41 108 THR A CA 1
ATOM 828 C C . THR A 1 108 ? 28.397 29.269 29.773 1.00 51.41 108 THR A C 1
ATOM 830 O O . THR A 1 108 ? 28.394 28.291 30.554 1.00 51.41 108 THR A O 1
#

Foldseek 3Di:
DDPDDQWDWDADPVRFIDIDGDDPVVVVVQVPDLVDALACVPDDRDNDDDDDPVVCPDLRNDHPPVNVVVCVVPVVCVDPVNVVVCVVVVVPDPDDPPPPDPPPDDDD

Radius of gyration: 21.91 Å; Cα contacts (8 Å, |Δi|>4): 58; chains: 1; bounding box: 46×44×58 Å

Solvent-accessible surface area (backbone atoms only — not comparable to full-atom values): 7189 Å² total; per-residue (Å²): 145,79,96,65,71,69,60,42,82,48,63,50,98,87,62,37,75,42,78,50,63,82,42,69,72,58,43,56,50,53,79,68,36,87,87,61,76,49,30,60,90,77,47,77,82,49,83,74,80,92,59,61,68,80,72,52,70,42,77,80,40,38,45,80,68,62,28,57,58,53,45,64,64,55,48,71,67,67,35,72,67,55,51,55,71,49,48,65,73,68,74,70,56,94,81,75,80,77,80,80,75,73,78,79,76,80,78,131

Mean predicted aligned error: 10.45 Å

pLDDT: mean 83.29, std 15.05, range [47.66, 96.25]

Nearest PDB structures (foldseek):
  6b11-assembly2_B  TM=7.843E-01  e=9.289E-05  Streptomyces fradiae
  6m4q-assembly1_A  TM=7.742E-01  e=2.201E-04  Streptomyc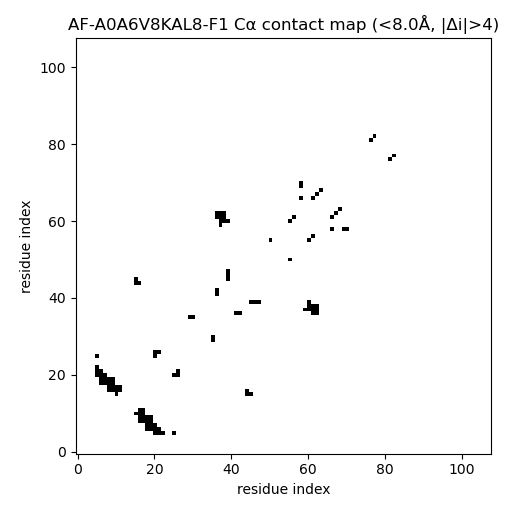es spectabilis
  6m4p-assembly2_B  TM=7.995E-01  e=3.278E-04  Streptomyces spectabilis
  5y1i-assembly2_B  TM=7.783E-01  e=3.068E-04  Streptomyces graminofaciens
  8c9i-assembly1_A  TM=7.626E-01  e=7.770E-04  Mycobacterium tuberculosis H37Rv

Sequence (108 aa):
MNSVGPARRTALPDGSPVWLVTRYAEVRAALADPRLSLDKRHATGWAGFTLPPALDANLLNMDPPQHTRIRSLVSQAFTPRRVEELRPGYSASPTGCSTRSRRVGRST

Organism: NCBI:txid1076126

InterPro domains:
  IPR036396 Cytochrome P450 superfamily [G3DSA:1.10.630.10] (1-100)
  IPR036396 Cytochrome P450 superfamily [SSF48264] (12-88)

Secondary structure (DSSP, 8-state):
---S-SEEEEE-TT--EEEEE-SHHHHHHHHH-TTS---GGG-SS-------HHHHSSGGG--TTHHHHHHHHHGGGGSHHHHHHHHHHHHT-SS-------------